Protein AF-Z9JLL0-F1 (afdb_monomer_lite)

Foldseek 3Di:
DQVQVLVVLVVPVVPPPPDQAEEEEAEDADPVVVVVNVVSQVVRPRYHYHYHYDDPLVVCLVVDQDQLAALEAEEADDFDFDDPPPPPPPSCPSQVDPDRTPVVSVVSSVVSNHHVNGYYHYDDDPCCVPDPRNVVD

Radius of gyration: 15.9 Å; chains: 1; bounding box: 39×33×42 Å

Secondary structure (DSSP, 8-state):
-HHHHHHHHHHHHT--S--S-EEEEEEE--HHHHHHHHHHHHT-TTEEEEEEES-HHHHHHHH-S-S--EEEEEE-----BPPSSS-TTTHHHHS----SBHHHHHHHHHHHHEEEEEEEEE---GGGGSSGGGTT-

Structure (mmCIF, N/CA/C/O backbone):
data_AF-Z9JLL0-F1
#
_entry.id   AF-Z9JLL0-F1
#
loop_
_atom_site.group_PDB
_atom_site.id
_atom_site.type_symbol
_atom_site.label_atom_id
_atom_site.label_alt_id
_atom_site.label_comp_id
_atom_site.label_asym_id
_atom_site.label_entity_id
_atom_site.label_seq_id
_atom_site.pdbx_PDB_ins_code
_atom_site.Cartn_x
_atom_site.Cartn_y
_atom_site.Cartn_z
_atom_site.occupancy
_atom_site.B_iso_or_equiv
_atom_site.auth_seq_id
_atom_site.auth_comp_id
_atom_site.auth_asym_id
_atom_site.auth_atom_id
_atom_site.pdbx_PDB_model_num
ATOM 1 N N . MET A 1 1 ? 1.682 9.456 0.880 1.00 55.84 1 MET A N 1
ATOM 2 C CA . MET A 1 1 ? 1.702 8.172 0.148 1.00 55.84 1 MET A CA 1
ATOM 3 C C . MET A 1 1 ? 2.637 8.221 -1.061 1.00 55.84 1 MET A C 1
ATOM 5 O O . MET A 1 1 ? 3.497 7.356 -1.166 1.00 55.84 1 MET A O 1
ATOM 9 N N . SER A 1 2 ? 2.547 9.264 -1.898 1.00 63.06 2 SER A N 1
ATOM 10 C CA . SER A 1 2 ? 3.331 9.425 -3.138 1.00 63.06 2 SER A CA 1
ATOM 11 C C . SER A 1 2 ? 4.837 9.167 -2.996 1.00 63.06 2 SER A C 1
ATOM 13 O O . SER A 1 2 ? 5.382 8.400 -3.774 1.00 63.06 2 SER A O 1
ATOM 15 N N . ALA A 1 3 ? 5.505 9.720 -1.980 1.00 74.25 3 ALA A N 1
ATOM 16 C CA . ALA A 1 3 ? 6.955 9.564 -1.818 1.00 74.25 3 ALA A CA 1
ATOM 17 C C . ALA A 1 3 ? 7.425 8.104 -1.650 1.00 74.25 3 ALA A C 1
ATOM 19 O O . ALA A 1 3 ? 8.500 7.757 -2.127 1.00 74.25 3 ALA A O 1
ATOM 20 N N . LEU A 1 4 ? 6.633 7.246 -0.993 1.00 80.81 4 LEU A N 1
ATOM 21 C CA . LEU A 1 4 ? 7.036 5.862 -0.717 1.00 80.81 4 LEU A CA 1
ATOM 22 C C . LEU A 1 4 ? 6.918 4.999 -1.978 1.00 80.81 4 LEU A C 1
ATOM 24 O O . LEU A 1 4 ? 7.833 4.250 -2.312 1.00 80.81 4 LEU A O 1
ATOM 28 N N . SER A 1 5 ? 5.814 5.169 -2.708 1.00 80.19 5 SER A N 1
ATOM 29 C CA . SER A 1 5 ? 5.602 4.514 -3.997 1.00 80.19 5 SER A CA 1
ATOM 30 C C . SER A 1 5 ? 6.602 5.012 -5.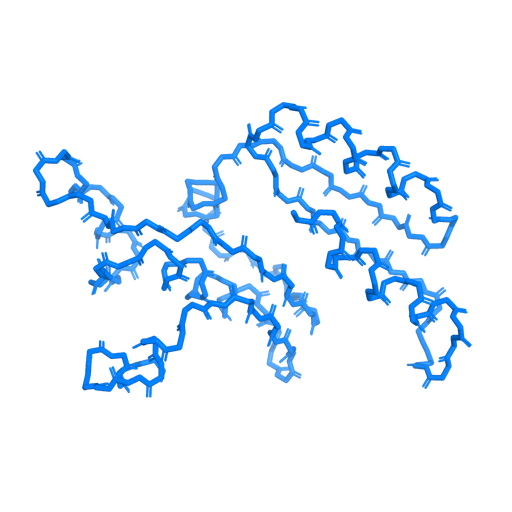045 1.00 80.19 5 SER A C 1
ATOM 32 O O . SER A 1 5 ? 7.186 4.198 -5.751 1.00 80.19 5 SER A O 1
ATOM 34 N N . CYS A 1 6 ? 6.875 6.321 -5.100 1.00 83.50 6 CYS A N 1
ATOM 35 C CA . CYS A 1 6 ? 7.900 6.894 -5.977 1.00 83.50 6 CYS A CA 1
ATOM 36 C C . CYS A 1 6 ? 9.291 6.335 -5.677 1.00 83.50 6 CYS A C 1
ATOM 38 O O . CYS A 1 6 ? 9.953 5.877 -6.595 1.00 83.50 6 CYS A O 1
ATOM 40 N N . ALA A 1 7 ? 9.706 6.270 -4.409 1.00 85.62 7 ALA A N 1
ATOM 41 C CA . ALA A 1 7 ? 11.013 5.720 -4.047 1.00 85.62 7 ALA A CA 1
ATOM 42 C C . ALA A 1 7 ? 11.196 4.263 -4.515 1.00 85.62 7 ALA A C 1
ATOM 44 O O . ALA A 1 7 ? 12.273 3.891 -4.988 1.00 85.62 7 ALA A O 1
ATOM 45 N N . PHE A 1 8 ? 10.143 3.441 -4.426 1.00 87.88 8 PHE A N 1
ATOM 46 C CA . PHE A 1 8 ? 10.165 2.090 -4.987 1.00 87.88 8 PHE A CA 1
ATOM 47 C C . PHE A 1 8 ? 10.291 2.109 -6.516 1.00 87.88 8 PHE A C 1
ATOM 49 O O . PHE A 1 8 ? 11.145 1.413 -7.064 1.00 87.88 8 PHE A O 1
ATOM 56 N N . LEU A 1 9 ? 9.478 2.917 -7.202 1.00 88.31 9 LEU A N 1
ATOM 57 C CA . LEU A 1 9 ? 9.493 3.017 -8.664 1.00 88.31 9 LEU A CA 1
ATOM 58 C C . LEU A 1 9 ? 10.823 3.564 -9.199 1.00 88.31 9 LEU A C 1
ATOM 60 O O . LEU A 1 9 ? 11.342 3.035 -10.178 1.00 88.31 9 LEU A O 1
ATOM 64 N N . ASP A 1 10 ? 11.419 4.549 -8.529 1.00 88.75 10 ASP A N 1
ATOM 65 C CA . ASP A 1 10 ? 12.739 5.094 -8.851 1.00 88.75 10 ASP A CA 1
ATOM 66 C C . ASP A 1 10 ? 13.806 4.005 -8.734 1.00 88.75 10 ASP A C 1
ATOM 68 O O . ASP A 1 10 ? 14.595 3.783 -9.656 1.00 88.75 10 ASP A O 1
ATOM 72 N N . ARG A 1 11 ? 13.802 3.254 -7.623 1.00 88.50 11 ARG A N 1
ATOM 73 C CA . ARG A 1 11 ? 14.744 2.148 -7.429 1.00 88.50 11 ARG A CA 1
ATOM 74 C C . ARG A 1 11 ? 14.527 1.043 -8.459 1.00 88.50 11 ARG A C 1
ATOM 76 O O . ARG A 1 11 ? 15.513 0.471 -8.928 1.00 88.50 11 ARG A O 1
ATOM 83 N N . TRP A 1 12 ? 13.279 0.751 -8.819 1.00 88.12 12 TRP A N 1
ATOM 84 C CA . TRP A 1 12 ? 12.941 -0.215 -9.861 1.00 88.12 12 TRP A CA 1
ATOM 85 C C . TRP A 1 12 ? 13.449 0.221 -11.242 1.00 88.12 12 TRP A C 1
ATOM 87 O O . TRP A 1 12 ? 14.039 -0.599 -11.949 1.00 88.12 12 TRP A O 1
ATOM 97 N N . LEU A 1 13 ? 13.303 1.501 -11.602 1.00 86.00 13 LEU A N 1
ATOM 98 C CA . LEU A 1 13 ? 13.794 2.054 -12.869 1.00 86.00 13 LEU A CA 1
ATOM 99 C C . LEU A 1 13 ? 15.315 1.935 -13.025 1.00 86.00 13 LEU A C 1
ATOM 101 O O . LEU A 1 13 ? 15.785 1.673 -14.130 1.00 86.00 13 LEU A O 1
ATOM 105 N N . VAL A 1 14 ? 16.074 2.061 -11.930 1.00 86.12 14 VAL A N 1
ATOM 106 C CA . VAL A 1 14 ? 17.536 1.835 -11.913 1.00 86.12 14 VAL A CA 1
ATOM 107 C C . VAL A 1 14 ? 17.901 0.378 -12.261 1.00 86.12 14 VAL A C 1
ATOM 109 O O . VAL A 1 14 ? 19.032 0.090 -12.645 1.00 86.12 14 VAL A O 1
ATOM 112 N N . GLY A 1 15 ? 16.941 -0.550 -12.198 1.00 81.38 15 GLY A N 1
ATOM 113 C CA . GLY A 1 15 ? 17.095 -1.930 -12.652 1.00 81.38 15 GLY A CA 1
ATOM 114 C C . GLY A 1 15 ? 17.588 -2.897 -11.572 1.00 81.38 15 GLY A C 1
ATOM 115 O O . GLY A 1 15 ? 17.656 -2.578 -10.385 1.00 81.38 15 GLY A O 1
ATOM 116 N N . GLY A 1 16 ? 17.891 -4.132 -11.981 1.00 79.31 16 GLY A N 1
ATOM 117 C CA . GLY A 1 16 ? 18.334 -5.209 -11.080 1.00 79.31 16 GLY A CA 1
ATOM 118 C C . GLY A 1 16 ? 17.216 -6.064 -10.470 1.00 79.31 16 GLY A C 1
ATOM 119 O O . GLY A 1 16 ? 17.515 -6.980 -9.715 1.00 79.31 16 GLY A O 1
ATOM 120 N N . PHE A 1 17 ? 15.949 -5.806 -10.817 1.00 79.38 17 PHE A N 1
ATOM 121 C CA . PHE A 1 17 ? 14.793 -6.593 -10.349 1.00 79.38 17 PHE A CA 1
ATOM 122 C C . PHE A 1 17 ? 14.213 -7.553 -11.400 1.00 79.38 17 PHE A C 1
ATOM 124 O O . PHE A 1 17 ? 13.320 -8.325 -11.081 1.00 79.38 17 PHE A O 1
ATOM 131 N N . GLY A 1 18 ? 14.664 -7.495 -12.660 1.00 79.06 18 GLY A N 1
ATOM 132 C CA . GLY A 1 18 ? 14.159 -8.367 -13.736 1.00 79.06 18 GLY A CA 1
ATOM 133 C C . GLY A 1 18 ? 12.704 -8.113 -14.167 1.00 79.06 18 GLY A C 1
ATOM 134 O O . GLY A 1 18 ? 12.160 -8.877 -14.955 1.00 79.06 18 GLY A O 1
ATOM 135 N N . VAL A 1 19 ? 12.069 -7.041 -13.682 1.00 82.12 19 VAL A N 1
ATOM 136 C CA . VAL A 1 19 ? 10.665 -6.701 -13.971 1.00 82.12 19 VAL A CA 1
ATOM 137 C C . VAL A 1 19 ? 10.577 -5.698 -15.128 1.00 82.12 19 VAL A C 1
ATOM 139 O O . VAL A 1 19 ? 11.162 -4.614 -15.065 1.00 82.12 19 VAL A O 1
ATOM 142 N N . ALA A 1 20 ? 9.830 -6.046 -16.183 1.00 83.75 20 ALA A N 1
ATOM 143 C CA . ALA A 1 20 ? 9.719 -5.254 -17.413 1.00 83.75 20 ALA A CA 1
ATOM 144 C C . ALA A 1 20 ? 8.741 -4.066 -17.310 1.00 83.75 20 ALA A C 1
ATOM 146 O O . ALA A 1 20 ? 9.001 -3.007 -17.887 1.00 83.75 20 ALA A O 1
ATOM 147 N N . SER A 1 21 ? 7.663 -4.210 -16.542 1.00 88.19 21 SER A N 1
ATOM 148 C CA . SER A 1 21 ? 6.640 -3.183 -16.321 1.00 88.19 21 SER A CA 1
ATOM 149 C C . SER A 1 21 ? 6.037 -3.324 -14.929 1.00 88.19 21 SER A C 1
ATOM 151 O O . SER A 1 21 ? 6.031 -4.420 -14.371 1.00 88.19 21 SER A O 1
ATOM 153 N N . VAL A 1 22 ? 5.492 -2.235 -14.393 1.00 91.19 22 VAL A N 1
ATOM 154 C CA . VAL A 1 22 ? 4.763 -2.240 -13.119 1.00 91.19 22 VAL A CA 1
ATOM 155 C C . VAL A 1 22 ? 3.319 -1.824 -13.366 1.00 91.19 22 VAL A C 1
ATOM 157 O O . VAL A 1 22 ? 3.062 -0.833 -14.045 1.00 91.19 22 VAL A O 1
ATOM 160 N N . GLU A 1 23 ? 2.381 -2.569 -12.795 1.00 93.44 23 GLU A N 1
ATOM 161 C CA . GLU A 1 23 ? 0.991 -2.146 -12.652 1.00 93.44 23 GLU A CA 1
ATOM 162 C C . GLU A 1 23 ? 0.774 -1.735 -11.195 1.00 93.44 23 GLU A C 1
ATOM 164 O O . GLU A 1 23 ? 1.073 -2.500 -10.278 1.00 93.44 23 GLU A O 1
ATOM 169 N N . ALA A 1 24 ? 0.342 -0.495 -10.978 1.00 92.75 24 ALA A N 1
ATOM 170 C CA . ALA A 1 24 ? 0.246 0.113 -9.659 1.00 92.75 24 ALA A CA 1
ATOM 171 C C . ALA A 1 24 ? -1.184 0.577 -9.387 1.0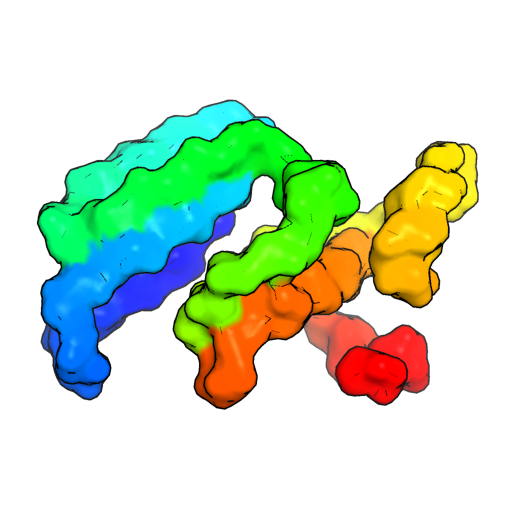0 92.75 24 ALA A C 1
ATOM 173 O O . ALA A 1 24 ? -1.658 1.527 -10.010 1.00 92.75 24 ALA A O 1
ATOM 174 N N . THR A 1 25 ? -1.841 -0.044 -8.411 1.00 93.81 25 THR A N 1
ATOM 175 C CA . THR A 1 25 ? -3.100 0.455 -7.850 1.00 93.81 25 THR A CA 1
ATOM 176 C C . THR A 1 25 ? -2.797 1.342 -6.649 1.00 93.81 25 THR A C 1
ATOM 178 O O . THR A 1 25 ? -2.069 0.938 -5.744 1.00 93.81 25 THR A O 1
ATOM 181 N N . ALA A 1 26 ? -3.342 2.555 -6.627 1.00 93.56 26 ALA A N 1
ATOM 182 C CA . ALA A 1 26 ? -3.131 3.509 -5.549 1.00 93.56 26 ALA A CA 1
ATOM 183 C C . ALA A 1 26 ? -4.465 4.084 -5.061 1.00 93.56 26 ALA A C 1
ATOM 185 O O . ALA A 1 26 ? -5.202 4.706 -5.827 1.00 93.56 26 ALA A O 1
ATOM 186 N N . TYR A 1 27 ? -4.753 3.880 -3.776 1.00 93.50 27 TYR A N 1
ATOM 187 C CA . TYR A 1 27 ? -5.937 4.404 -3.101 1.00 93.50 27 TYR A CA 1
ATOM 188 C C . TYR A 1 27 ? -5.592 5.710 -2.389 1.00 93.50 27 TYR A C 1
ATOM 190 O O . TYR A 1 27 ? -4.658 5.736 -1.590 1.00 93.50 27 TYR A O 1
ATOM 198 N N . GLU A 1 28 ? -6.343 6.778 -2.640 1.00 92.75 28 GLU A N 1
ATOM 199 C CA . GLU A 1 28 ? -6.173 8.048 -1.927 1.00 92.75 28 GLU A CA 1
ATOM 200 C C . GLU A 1 28 ? -7.529 8.735 -1.734 1.00 92.75 28 GLU A C 1
ATOM 202 O O . GLU A 1 28 ? -8.285 8.939 -2.688 1.00 92.75 28 GLU A O 1
ATOM 207 N N . ILE A 1 29 ? -7.837 9.079 -0.483 1.00 93.12 29 ILE A N 1
ATOM 208 C CA . ILE A 1 29 ? -9.090 9.740 -0.100 1.00 93.12 29 ILE A CA 1
ATOM 209 C C . ILE A 1 29 ? -8.946 11.265 -0.129 1.00 93.12 29 ILE A C 1
ATOM 211 O O . ILE A 1 29 ? -9.925 11.971 -0.364 1.00 93.12 29 ILE A O 1
ATOM 215 N N . ASP A 1 30 ? -7.736 11.788 0.093 1.00 92.88 30 ASP A N 1
ATOM 216 C CA . ASP A 1 30 ? -7.485 13.226 0.117 1.00 92.88 30 ASP A CA 1
ATOM 217 C C . ASP A 1 30 ? -7.276 13.785 -1.298 1.00 92.88 30 ASP A C 1
ATOM 219 O O . ASP A 1 30 ? -6.377 13.386 -2.041 1.00 92.88 30 ASP A O 1
ATOM 223 N N . GLU A 1 31 ? -8.098 14.763 -1.672 1.00 92.19 31 GLU A N 1
ATOM 224 C CA . GLU A 1 31 ? -8.075 15.358 -3.006 1.00 92.19 31 GLU A CA 1
ATOM 225 C C . GLU A 1 31 ? -6.740 16.033 -3.353 1.00 92.19 31 GLU A C 1
ATOM 227 O O . GLU A 1 31 ? -6.276 15.923 -4.493 1.00 92.19 31 GLU A O 1
ATOM 232 N N . LYS A 1 32 ? -6.101 16.704 -2.387 1.00 91.06 32 LYS A N 1
ATOM 233 C CA . LYS A 1 32 ? -4.837 17.413 -2.623 1.00 91.06 32 LYS A CA 1
ATOM 234 C C . LYS A 1 32 ? -3.705 16.414 -2.824 1.00 91.06 32 LYS A C 1
ATOM 236 O O . LYS A 1 32 ? -2.941 16.534 -3.782 1.00 91.06 32 LYS A O 1
ATOM 241 N N . LEU A 1 33 ? -3.619 15.398 -1.963 1.00 89.56 33 LEU A N 1
ATOM 242 C CA . LEU A 1 33 ? -2.625 14.328 -2.090 1.00 89.56 33 LEU A CA 1
ATOM 243 C C . LEU A 1 33 ? -2.805 13.537 -3.386 1.00 89.56 33 LEU A C 1
ATOM 245 O O . LEU A 1 33 ? -1.815 13.193 -4.036 1.00 89.56 33 LEU A O 1
ATOM 249 N N . ARG A 1 34 ? -4.053 13.316 -3.806 1.00 91.12 34 ARG A N 1
ATOM 250 C CA . ARG A 1 34 ? -4.375 12.673 -5.080 1.00 91.12 34 ARG A CA 1
ATOM 251 C C . ARG A 1 34 ? -3.824 13.454 -6.271 1.00 91.12 34 ARG A C 1
ATOM 253 O O . ARG A 1 34 ? -3.263 12.837 -7.170 1.00 91.12 34 ARG A O 1
ATOM 260 N N . GLY A 1 35 ? -3.926 14.786 -6.276 1.00 90.69 35 GLY A N 1
ATOM 261 C CA . GLY A 1 35 ? -3.340 15.619 -7.336 1.00 90.69 35 GLY A CA 1
ATOM 262 C C . GLY A 1 35 ? -1.836 15.370 -7.506 1.00 90.69 35 GLY A C 1
ATOM 263 O O . GLY A 1 35 ? -1.364 15.111 -8.614 1.00 90.69 35 GLY A O 1
ATOM 264 N N . HIS A 1 36 ? -1.099 15.337 -6.393 1.00 89.94 36 HIS A N 1
ATOM 265 C CA . HIS A 1 36 ? 0.330 15.010 -6.401 1.00 89.94 36 HIS A CA 1
ATOM 266 C C . HIS A 1 36 ? 0.608 13.573 -6.862 1.00 89.94 36 HIS A C 1
ATOM 268 O O . HIS A 1 36 ? 1.543 13.337 -7.622 1.00 89.94 36 HIS A O 1
ATOM 274 N N . LEU A 1 37 ? -0.204 12.608 -6.421 1.00 89.62 37 LEU A N 1
ATOM 275 C CA . LEU A 1 37 ? -0.073 11.202 -6.802 1.00 89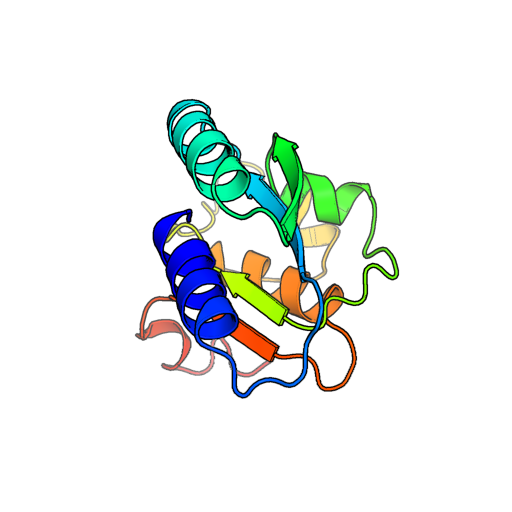.62 37 LEU A CA 1
ATOM 276 C C . LEU A 1 37 ? -0.244 10.999 -8.314 1.00 89.62 37 LEU A C 1
ATOM 278 O O . LEU A 1 37 ? 0.586 10.332 -8.927 1.00 89.62 37 LEU A O 1
ATOM 282 N N . VAL A 1 38 ? -1.279 11.602 -8.911 1.00 90.81 38 VAL A N 1
ATOM 283 C CA . VAL A 1 38 ? -1.532 11.565 -10.362 1.00 90.81 38 VAL A CA 1
ATOM 284 C C . VAL A 1 38 ? -0.331 12.120 -11.117 1.00 90.81 38 VAL A C 1
ATOM 286 O O . VAL A 1 38 ? 0.195 11.461 -12.013 1.00 90.81 38 VAL A O 1
ATOM 289 N N . GLN A 1 39 ? 0.126 13.314 -10.731 1.00 90.38 39 GLN A N 1
ATOM 290 C CA . GLN A 1 39 ? 1.241 13.980 -11.396 1.00 90.38 39 GLN A CA 1
ATOM 291 C C . GLN A 1 39 ? 2.525 13.146 -11.327 1.00 90.38 39 GLN A C 1
ATOM 293 O O . GLN A 1 39 ? 3.236 13.031 -12.322 1.00 90.38 39 GLN A O 1
ATOM 298 N N . HIS A 1 40 ? 2.818 12.550 -10.170 1.00 89.44 40 HIS A N 1
ATOM 299 C CA . HIS A 1 40 ? 4.017 11.740 -9.996 1.00 89.44 40 HIS A CA 1
ATOM 300 C C . HIS A 1 40 ? 3.945 10.437 -10.794 1.00 89.44 40 HIS A C 1
ATOM 302 O O . HIS A 1 40 ? 4.888 10.121 -11.513 1.00 89.44 40 HIS A O 1
ATOM 308 N N . LEU A 1 41 ? 2.835 9.692 -10.713 1.00 90.06 41 LEU A N 1
ATOM 309 C CA . LEU A 1 41 ? 2.691 8.415 -11.421 1.00 90.06 41 LEU A CA 1
ATOM 310 C C . LEU A 1 41 ? 2.705 8.590 -12.946 1.00 90.06 41 LEU A C 1
ATOM 312 O O . LEU A 1 41 ? 3.268 7.747 -13.641 1.00 90.06 41 LEU A O 1
ATOM 316 N N . ALA A 1 42 ? 2.176 9.704 -13.460 1.00 89.94 42 ALA A N 1
ATOM 317 C CA . ALA A 1 42 ? 2.250 10.045 -14.882 1.00 89.94 42 ALA A CA 1
ATOM 318 C C . ALA A 1 42 ? 3.694 10.239 -15.392 1.00 89.94 42 ALA A C 1
ATOM 320 O O . ALA A 1 42 ? 3.943 10.100 -16.588 1.00 89.94 42 ALA A O 1
ATOM 321 N N . GLY A 1 43 ? 4.653 10.525 -14.503 1.00 89.31 43 GLY A N 1
ATOM 322 C CA . GLY A 1 43 ? 6.071 10.655 -14.846 1.00 89.31 43 GLY A CA 1
ATOM 323 C C . GLY A 1 43 ? 6.773 9.330 -15.170 1.00 89.31 43 GLY A C 1
ATOM 324 O O . GLY A 1 43 ? 7.873 9.342 -15.721 1.00 89.31 43 GLY A O 1
ATOM 325 N N . TYR A 1 44 ? 6.156 8.183 -14.868 1.00 89.69 44 TYR A N 1
ATOM 326 C CA . TYR A 1 44 ? 6.761 6.866 -15.057 1.00 89.69 44 TYR A CA 1
ATOM 327 C C . TYR A 1 44 ? 6.197 6.163 -16.300 1.00 89.69 44 TYR A C 1
ATOM 329 O O . TYR A 1 44 ? 5.186 5.470 -16.240 1.00 89.69 44 TYR A O 1
ATOM 337 N N . SER A 1 45 ? 6.899 6.263 -17.432 1.00 86.62 45 SER A N 1
ATOM 338 C CA . SER A 1 45 ? 6.442 5.719 -18.728 1.00 86.62 45 SER A CA 1
ATOM 339 C C . SER A 1 45 ? 6.228 4.199 -18.765 1.00 86.62 45 SER A C 1
ATOM 341 O O . SER A 1 45 ? 5.491 3.699 -19.610 1.00 86.62 45 SER A O 1
ATOM 343 N N . ARG A 1 46 ? 6.868 3.452 -17.857 1.00 89.00 46 ARG A N 1
ATOM 344 C CA . ARG A 1 46 ? 6.770 1.984 -17.755 1.00 89.00 46 ARG A CA 1
ATOM 345 C C . ARG A 1 46 ? 5.837 1.517 -16.627 1.00 89.00 46 ARG A C 1
ATOM 347 O O . ARG A 1 46 ? 5.857 0.337 -16.268 1.00 89.00 46 ARG A O 1
ATOM 354 N N . VAL A 1 47 ? 5.052 2.433 -16.058 1.00 90.94 47 VAL A N 1
ATOM 355 C CA . VAL A 1 47 ? 4.096 2.155 -14.983 1.00 90.94 47 VAL A CA 1
ATOM 356 C C . VAL A 1 47 ? 2.682 2.384 -15.495 1.00 90.94 47 VAL A C 1
ATOM 358 O O . VAL A 1 47 ? 2.319 3.489 -15.891 1.00 90.94 47 VAL A O 1
ATOM 361 N N . LYS A 1 48 ? 1.852 1.344 -15.443 1.00 93.31 48 LYS A N 1
ATOM 362 C CA . LYS A 1 48 ? 0.408 1.470 -15.631 1.00 93.31 48 LYS A CA 1
ATOM 363 C C . LYS A 1 48 ? -0.217 1.763 -14.271 1.00 93.31 48 LYS A C 1
ATOM 365 O O . LYS A 1 48 ? -0.155 0.920 -13.380 1.00 93.31 48 LYS A O 1
ATOM 370 N N . SER A 1 49 ? -0.773 2.958 -14.089 1.00 92.75 49 SER A N 1
ATOM 371 C CA . SER A 1 49 ? -1.351 3.371 -12.806 1.00 92.75 49 SER A CA 1
ATOM 372 C C . SER A 1 49 ? -2.879 3.341 -12.812 1.00 92.75 49 SER A C 1
ATOM 374 O O . SER A 1 49 ? -3.528 3.782 -13.758 1.00 92.75 49 SER A O 1
ATOM 376 N N . HIS A 1 50 ? -3.445 2.840 -11.717 1.00 93.00 50 HIS A N 1
ATOM 377 C CA . HIS A 1 50 ? -4.870 2.825 -11.417 1.00 93.00 50 HIS A CA 1
ATOM 378 C C . HIS A 1 50 ? -5.095 3.581 -10.110 1.00 93.00 50 HIS A C 1
ATOM 380 O O . HIS A 1 50 ? -4.728 3.107 -9.038 1.00 93.00 50 HIS A O 1
ATOM 386 N N . ILE A 1 51 ? -5.671 4.779 -10.196 1.00 92.56 51 ILE A N 1
ATOM 387 C CA . ILE A 1 51 ? -5.913 5.623 -9.023 1.00 92.56 51 ILE A CA 1
ATOM 388 C C . ILE A 1 51 ? -7.374 5.479 -8.625 1.00 92.56 51 ILE A C 1
ATOM 390 O O . ILE A 1 51 ? -8.268 5.815 -9.401 1.00 92.56 51 ILE A O 1
ATOM 394 N N . ILE A 1 52 ? -7.603 4.983 -7.413 1.00 93.06 52 ILE A N 1
ATOM 395 C CA . ILE A 1 52 ? -8.933 4.761 -6.856 1.00 93.06 52 ILE A CA 1
ATOM 396 C C . ILE A 1 52 ? -9.173 5.805 -5.771 1.00 93.06 52 ILE A C 1
ATOM 398 O O . ILE A 1 52 ? -8.379 5.967 -4.844 1.00 93.06 52 ILE A O 1
ATOM 402 N N . VAL A 1 53 ? -10.272 6.541 -5.913 1.00 94.00 53 VAL A N 1
ATOM 403 C CA . VAL A 1 53 ? -10.646 7.614 -4.991 1.00 94.00 53 VAL A CA 1
ATOM 404 C C . VAL A 1 53 ? -11.600 7.060 -3.945 1.00 94.00 53 VAL A C 1
ATOM 406 O O . VAL A 1 53 ? -12.654 6.538 -4.301 1.00 94.00 53 VAL A O 1
ATOM 409 N N . GLY A 1 54 ? -11.250 7.207 -2.670 1.00 90.50 54 GLY A N 1
ATOM 410 C CA . GLY A 1 54 ? -12.130 6.852 -1.557 1.00 90.50 54 GLY A CA 1
ATOM 411 C C . GLY A 1 54 ? -11.407 6.213 -0.378 1.00 90.50 54 GLY A C 1
ATOM 412 O O . GLY A 1 54 ? -10.181 6.083 -0.364 1.00 90.50 54 GLY A O 1
ATOM 413 N N . ASP A 1 55 ? -12.186 5.834 0.634 1.00 90.69 55 ASP A N 1
ATOM 414 C CA . ASP A 1 55 ? -11.672 5.154 1.819 1.00 90.69 55 ASP A CA 1
ATOM 415 C C . ASP A 1 55 ? -11.286 3.710 1.467 1.00 90.69 55 ASP A C 1
ATOM 417 O O . ASP A 1 55 ? -12.135 2.887 1.133 1.00 90.69 55 ASP A O 1
ATOM 421 N N . TYR A 1 56 ? -9.991 3.402 1.547 1.00 91.19 56 TYR A N 1
ATOM 422 C CA . TYR A 1 56 ? -9.453 2.071 1.256 1.00 91.19 56 TYR A CA 1
ATOM 423 C C . TYR A 1 56 ? -10.148 0.956 2.054 1.00 91.19 56 TYR A C 1
ATOM 425 O O . TYR A 1 56 ? -10.461 -0.093 1.495 1.00 91.19 56 TYR A O 1
ATOM 433 N N . ILE A 1 57 ? -10.426 1.177 3.345 1.00 88.62 57 ILE A N 1
ATOM 434 C CA . ILE A 1 57 ? -11.074 0.168 4.188 1.00 88.62 57 ILE A CA 1
ATOM 435 C C . ILE A 1 57 ? -12.499 -0.056 3.698 1.00 88.62 57 ILE A C 1
ATOM 437 O O . ILE A 1 57 ? -12.919 -1.200 3.544 1.00 88.62 57 ILE A O 1
ATOM 441 N N . GLU A 1 58 ? -13.253 1.011 3.444 1.00 88.00 58 GLU A N 1
ATOM 442 C CA . GLU A 1 58 ? -14.631 0.894 2.961 1.00 88.00 58 GLU A CA 1
ATOM 443 C C . GLU A 1 58 ? -14.701 0.193 1.600 1.00 88.00 58 GLU A C 1
ATOM 445 O O . GLU A 1 58 ? -15.491 -0.738 1.427 1.00 88.00 58 GLU A O 1
ATOM 450 N N . LEU A 1 59 ? -13.841 0.595 0.663 1.00 89.00 59 LEU A N 1
ATOM 451 C CA . LEU A 1 59 ? -13.804 0.066 -0.697 1.00 89.00 59 LEU A CA 1
ATOM 452 C C . LEU A 1 59 ? -13.453 -1.423 -0.712 1.00 89.00 59 LEU A C 1
ATOM 454 O O . LEU A 1 59 ? -14.224 -2.227 -1.233 1.00 89.00 59 LEU A O 1
ATOM 458 N N . VAL A 1 60 ? -12.347 -1.819 -0.073 1.00 87.12 60 VAL A N 1
ATOM 459 C CA . VAL A 1 60 ? -11.907 -3.225 -0.063 1.00 87.12 60 VAL A CA 1
ATOM 460 C C . VAL A 1 60 ? -12.881 -4.114 0.708 1.00 87.12 60 VAL A C 1
ATOM 462 O O . VAL A 1 60 ? -13.160 -5.240 0.303 1.00 87.12 60 VAL A O 1
ATOM 465 N N . THR A 1 61 ? -13.466 -3.621 1.803 1.00 83.69 61 THR A N 1
ATOM 466 C CA . THR A 1 61 ? -14.444 -4.419 2.562 1.00 83.69 61 THR A CA 1
ATOM 467 C C . THR A 1 61 ? -15.800 -4.544 1.870 1.00 83.69 61 THR A C 1
ATOM 469 O O . THR A 1 61 ? -16.527 -5.497 2.153 1.00 83.69 61 THR A O 1
ATOM 472 N N . THR A 1 62 ? -16.156 -3.612 0.982 1.00 83.19 62 THR A N 1
ATOM 473 C CA . THR A 1 62 ? -17.413 -3.649 0.219 1.00 83.19 62 THR A CA 1
ATOM 474 C C . THR A 1 62 ? -17.283 -4.475 -1.055 1.00 83.19 62 THR A C 1
ATOM 476 O O . THR A 1 62 ? -18.183 -5.252 -1.361 1.00 83.19 62 THR A O 1
ATOM 479 N N . GLU A 1 63 ? -16.163 -4.352 -1.769 1.00 76.44 63 GLU A N 1
ATOM 480 C CA . GLU A 1 63 ? -15.863 -5.176 -2.947 1.00 76.44 63 GLU A CA 1
ATOM 481 C C . GLU A 1 63 ? -15.572 -6.640 -2.573 1.00 76.44 63 GLU A C 1
ATOM 483 O O . GLU A 1 63 ? -15.649 -7.524 -3.428 1.00 76.44 63 GLU A O 1
ATOM 488 N N . GLY A 1 64 ? -15.264 -6.904 -1.298 1.00 67.44 64 GLY A N 1
ATOM 489 C CA . GLY A 1 64 ? -14.681 -8.163 -0.850 1.00 67.44 64 GLY A CA 1
ATOM 490 C C . GLY A 1 64 ? -13.206 -8.239 -1.248 1.00 67.44 64 GLY A C 1
ATOM 491 O O . GLY A 1 64 ? -12.766 -7.548 -2.166 1.00 67.44 64 GLY A O 1
ATOM 492 N N . LEU A 1 65 ? -12.428 -9.079 -0.559 1.00 64.44 65 LEU A N 1
ATOM 493 C CA . LEU A 1 65 ? -11.069 -9.397 -1.001 1.00 64.44 65 LEU A CA 1
ATOM 494 C C . LEU A 1 65 ? -11.178 -10.084 -2.367 1.0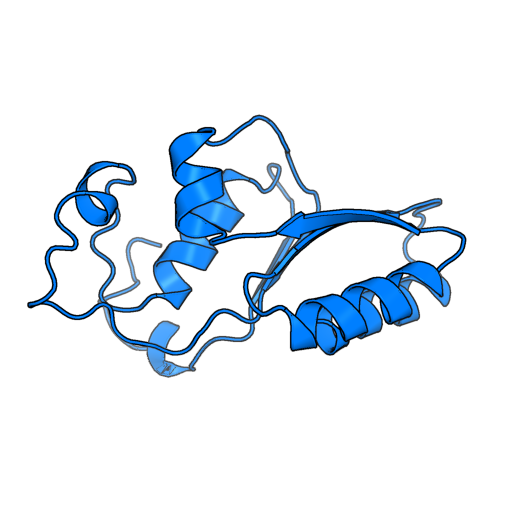0 64.44 65 LEU A C 1
ATOM 496 O O . LEU A 1 65 ? -11.510 -11.263 -2.460 1.00 64.44 65 LEU A O 1
ATOM 500 N N . GLN A 1 66 ? -11.001 -9.306 -3.427 1.00 65.50 66 GLN A N 1
ATOM 501 C CA . GLN A 1 66 ? -10.910 -9.809 -4.789 1.00 65.50 66 GLN A CA 1
ATOM 502 C C . GLN A 1 66 ? -9.584 -10.569 -4.930 1.00 65.50 66 GLN A C 1
ATOM 504 O O . GLN A 1 66 ? -8.624 -10.252 -4.226 1.00 65.50 66 GLN A O 1
ATOM 509 N N . ASP A 1 67 ? -9.477 -11.492 -5.892 1.00 63.22 67 ASP A N 1
ATOM 510 C CA . ASP A 1 67 ? -8.207 -12.138 -6.281 1.00 63.22 67 ASP A CA 1
ATOM 511 C C . ASP A 1 67 ? -7.259 -11.154 -7.004 1.00 63.22 67 ASP A C 1
ATOM 513 O O . ASP A 1 67 ? -6.638 -11.445 -8.026 1.00 63.22 67 ASP A O 1
ATOM 517 N N . ARG A 1 68 ? -7.146 -9.932 -6.481 1.00 68.19 68 ARG A N 1
ATOM 518 C CA . ARG A 1 68 ? -6.155 -8.933 -6.858 1.00 68.19 68 ARG A CA 1
ATOM 519 C C . ARG A 1 68 ? -4.865 -9.273 -6.130 1.00 68.19 68 ARG A C 1
ATOM 521 O O . ARG A 1 68 ? -4.441 -8.512 -5.281 1.00 68.19 68 ARG A O 1
ATOM 528 N N . TRP A 1 69 ? -4.284 -10.438 -6.409 1.00 84.75 69 TRP A N 1
ATOM 529 C CA . TRP A 1 69 ? -3.078 -10.916 -5.733 1.00 84.75 69 TRP A CA 1
ATOM 530 C C . TRP A 1 69 ? -1.876 -10.028 -6.075 1.00 84.75 69 TRP A C 1
ATOM 532 O O . TRP A 1 69 ? -1.127 -10.281 -7.022 1.00 84.75 69 TRP A O 1
ATOM 542 N N . TYR A 1 70 ? -1.698 -8.955 -5.307 1.00 92.50 70 TYR A N 1
ATOM 543 C CA . TYR A 1 70 ? -0.592 -8.030 -5.483 1.00 92.50 70 TYR A CA 1
ATOM 544 C C . TYR A 1 70 ? 0.716 -8.710 -5.094 1.00 92.50 70 TYR A C 1
ATOM 546 O O . TYR A 1 70 ? 0.808 -9.408 -4.085 1.00 92.50 70 TYR A O 1
ATOM 554 N N . THR A 1 71 ? 1.767 -8.468 -5.873 1.00 93.06 71 THR A N 1
ATOM 555 C CA . THR A 1 71 ? 3.111 -8.944 -5.514 1.00 93.06 71 THR A CA 1
ATOM 556 C C . THR A 1 71 ? 3.718 -8.112 -4.387 1.00 93.06 71 THR A C 1
ATOM 558 O O . THR A 1 71 ? 4.514 -8.627 -3.605 1.00 93.06 71 THR A O 1
ATOM 561 N N . HIS A 1 72 ? 3.346 -6.831 -4.304 1.00 92.81 72 HIS A N 1
ATOM 562 C CA . HIS A 1 72 ? 3.836 -5.887 -3.310 1.00 92.81 72 HIS A CA 1
ATOM 563 C C . HIS A 1 72 ? 2.702 -4.974 -2.837 1.00 92.81 72 HIS A C 1
ATOM 565 O O . HIS A 1 72 ? 1.963 -4.437 -3.662 1.00 92.81 72 HIS A O 1
ATOM 571 N N . ALA A 1 73 ? 2.621 -4.726 -1.530 1.00 93.88 73 ALA A N 1
ATOM 572 C CA . ALA A 1 73 ? 1.803 -3.663 -0.952 1.00 93.88 73 ALA A CA 1
ATOM 573 C C . ALA A 1 73 ? 2.689 -2.674 -0.186 1.00 93.88 73 ALA A C 1
ATOM 575 O O . ALA A 1 73 ? 3.478 -3.058 0.680 1.00 93.88 73 ALA A O 1
ATOM 576 N N . ILE A 1 74 ? 2.558 -1.385 -0.504 1.00 94.19 74 ILE A N 1
ATOM 577 C CA . ILE A 1 74 ? 3.346 -0.302 0.093 1.00 94.19 74 ILE A CA 1
ATOM 578 C C . ILE A 1 74 ? 2.393 0.641 0.825 1.00 94.19 74 ILE A C 1
ATOM 580 O O . ILE A 1 74 ? 1.519 1.256 0.215 1.00 94.19 74 ILE A O 1
ATOM 584 N N . LEU A 1 75 ? 2.555 0.758 2.142 1.00 93.00 75 LEU A N 1
ATOM 585 C CA . LEU A 1 75 ? 1.580 1.397 3.019 1.00 93.00 75 LEU A CA 1
ATOM 586 C C . LEU A 1 75 ? 2.241 2.481 3.877 1.00 93.00 75 LEU A C 1
ATOM 588 O O . LEU A 1 75 ? 3.286 2.285 4.497 1.00 93.00 75 LEU A O 1
ATOM 592 N N . ASN A 1 76 ? 1.573 3.625 3.974 1.00 92.06 76 ASN A N 1
ATOM 593 C CA . ASN A 1 76 ? 1.825 4.632 5.00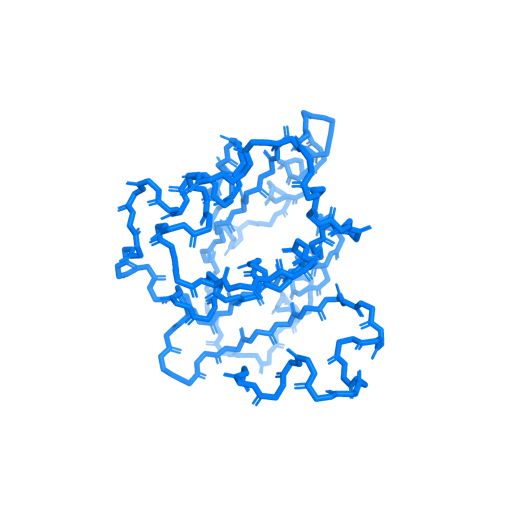4 1.00 92.06 76 ASN A CA 1
ATOM 594 C C . ASN A 1 76 ? 0.469 5.029 5.607 1.00 92.06 76 ASN A C 1
ATOM 596 O O . ASN A 1 76 ? -0.072 6.082 5.257 1.00 92.06 76 ASN A O 1
ATOM 600 N N . PRO A 1 77 ? -0.148 4.123 6.388 1.00 90.06 77 PRO A N 1
ATOM 601 C CA . PRO A 1 77 ? -1.513 4.286 6.854 1.00 90.06 77 PRO A CA 1
ATOM 602 C C . PRO A 1 77 ? -1.624 5.414 7.891 1.00 90.06 77 PRO A C 1
ATOM 604 O O . PRO A 1 77 ? -0.658 5.736 8.585 1.00 90.06 77 PRO A O 1
ATOM 607 N N . PRO A 1 78 ? -2.821 5.993 8.068 1.00 87.94 78 PRO A N 1
ATOM 608 C CA . PRO A 1 78 ? -3.057 7.023 9.074 1.00 87.94 78 PRO A CA 1
ATOM 609 C C . PRO A 1 78 ? -2.807 6.519 10.506 1.00 87.94 78 PRO A C 1
ATOM 611 O O . PRO A 1 78 ? -3.342 5.497 10.947 1.00 87.94 78 PRO A O 1
ATOM 614 N N . TYR A 1 79 ? -2.060 7.299 11.289 1.00 84.94 79 TYR A N 1
ATOM 615 C CA . TYR A 1 79 ? -1.768 7.008 12.697 1.00 84.94 79 TYR A CA 1
ATOM 616 C C . TYR A 1 79 ? -2.883 7.510 13.619 1.00 84.94 79 TYR A C 1
ATOM 618 O O . TYR A 1 79 ? -2.743 8.523 14.303 1.00 84.94 79 TYR A O 1
ATOM 626 N N . LYS A 1 80 ? -4.024 6.813 13.621 1.00 80.94 80 LYS A N 1
ATOM 627 C CA . LYS A 1 80 ? -5.184 7.148 14.462 1.00 80.94 80 LYS A CA 1
ATOM 628 C C . LYS A 1 80 ? -5.718 5.919 15.198 1.00 80.94 80 LYS A C 1
ATOM 630 O O . LYS A 1 80 ? -5.747 4.815 14.649 1.00 80.94 80 LYS A O 1
ATOM 635 N N . LYS A 1 81 ? -6.170 6.124 16.440 1.00 74.50 81 LYS A N 1
ATOM 636 C CA . LYS A 1 81 ? -6.971 5.131 17.169 1.00 74.50 81 LYS A CA 1
ATOM 637 C C . LYS A 1 81 ? -8.380 5.091 16.586 1.00 74.50 81 LYS A C 1
ATOM 639 O O . LYS A 1 81 ? -8.924 6.130 16.214 1.00 74.50 81 LYS A O 1
ATOM 644 N N . ILE A 1 82 ? -8.973 3.906 16.551 1.00 71.12 82 ILE A N 1
ATOM 645 C CA . ILE A 1 82 ? -10.382 3.741 16.198 1.00 71.12 82 ILE A CA 1
ATOM 646 C C . ILE A 1 82 ? -11.191 4.216 17.407 1.00 71.12 82 ILE A C 1
ATOM 648 O O . ILE A 1 82 ? -11.051 3.677 18.506 1.00 71.12 82 ILE A O 1
ATOM 652 N N . ASN A 1 83 ? -11.977 5.280 17.234 1.00 60.53 83 ASN A N 1
ATOM 653 C CA . ASN A 1 83 ? -12.715 5.882 18.337 1.00 60.53 83 ASN A CA 1
ATOM 654 C C . ASN A 1 83 ? -13.803 4.907 18.824 1.00 60.53 83 ASN A C 1
ATOM 656 O O . ASN A 1 83 ? -14.609 4.414 18.033 1.00 60.53 83 ASN A O 1
ATOM 660 N N . SER A 1 84 ? -13.816 4.598 20.123 1.00 52.41 84 SER A N 1
ATOM 661 C CA . SER A 1 84 ? -14.721 3.596 20.698 1.00 52.41 84 SER A CA 1
ATOM 662 C C . SER A 1 84 ? -16.184 4.051 20.731 1.00 52.41 84 SER A C 1
ATOM 664 O O . SER A 1 84 ? -17.060 3.191 20.801 1.00 52.41 84 SER A O 1
ATOM 666 N N . GLN A 1 85 ? -16.437 5.366 20.650 1.00 48.91 85 GLN A N 1
ATOM 667 C CA . GLN A 1 85 ? -17.758 5.979 20.852 1.00 48.91 85 GLN A CA 1
ATOM 668 C C . GLN A 1 85 ? -18.510 6.371 19.570 1.00 48.91 85 GLN A C 1
ATOM 670 O O . GLN A 1 85 ? -19.718 6.570 19.620 1.00 48.91 85 GLN A O 1
ATOM 675 N N . SER A 1 86 ? -17.850 6.460 18.414 1.00 47.31 86 SER A N 1
ATOM 676 C CA . SER A 1 86 ? -18.510 6.808 17.148 1.00 47.31 86 SER A CA 1
ATOM 677 C C . SER A 1 86 ? -18.816 5.546 16.342 1.00 47.31 86 SER A C 1
ATOM 679 O O . SER A 1 86 ? -18.054 5.186 15.449 1.00 47.31 86 SER A O 1
ATOM 681 N N . ASP A 1 87 ? -19.863 4.818 16.730 1.00 46.38 87 ASP A N 1
ATOM 682 C CA . ASP A 1 87 ? -20.634 3.854 15.921 1.00 46.38 87 ASP A CA 1
ATOM 683 C C . ASP A 1 87 ? -19.900 3.017 14.835 1.00 46.38 87 ASP A C 1
ATOM 685 O O . ASP A 1 87 ? -20.454 2.662 13.798 1.00 46.38 87 ASP A O 1
ATOM 689 N N . HIS A 1 88 ? -18.668 2.564 15.090 1.00 46.16 88 HIS A N 1
ATOM 690 C CA . HIS A 1 88 ? -17.959 1.586 14.248 1.00 46.16 88 HIS A CA 1
ATOM 691 C C . HIS A 1 88 ? -18.399 0.154 14.589 1.00 46.16 88 HIS A C 1
ATOM 693 O O . HIS A 1 88 ? -17.586 -0.719 14.913 1.00 46.16 88 HIS A O 1
ATOM 699 N N . ARG A 1 89 ? -19.715 -0.080 14.572 1.00 43.72 89 ARG A N 1
ATOM 700 C CA . ARG A 1 89 ? -20.330 -1.408 14.734 1.00 43.72 89 ARG A CA 1
ATOM 701 C C . ARG A 1 89 ? -20.346 -2.185 13.409 1.00 43.72 89 ARG A C 1
ATOM 703 O O . ARG A 1 89 ? -20.379 -3.412 13.431 1.00 43.72 89 ARG A O 1
ATOM 710 N N . LEU A 1 90 ? -20.250 -1.486 12.272 1.00 45.94 90 LEU A N 1
ATOM 711 C CA . LEU A 1 90 ? -20.271 -2.079 10.929 1.00 45.94 90 LEU A CA 1
ATOM 712 C C . LEU A 1 90 ? -18.881 -2.524 10.445 1.00 45.94 90 LEU A C 1
ATOM 714 O O . LEU A 1 90 ? -18.740 -3.656 9.988 1.00 45.94 90 LEU A O 1
ATOM 718 N N . THR A 1 91 ? -17.833 -1.721 10.650 1.00 45.62 91 THR A N 1
ATOM 719 C CA . THR A 1 91 ? -16.460 -2.086 10.243 1.00 45.62 91 THR A CA 1
ATOM 720 C C . THR A 1 91 ? -15.894 -3.242 11.076 1.00 45.62 91 THR A C 1
ATOM 722 O O . THR A 1 91 ? -15.229 -4.126 10.544 1.00 45.62 91 THR A O 1
ATOM 725 N N . ARG A 1 92 ? -16.229 -3.309 12.377 1.00 48.28 92 ARG A N 1
ATOM 726 C CA . ARG A 1 92 ? -15.770 -4.381 13.285 1.00 48.28 92 ARG A CA 1
ATOM 727 C C . ARG A 1 92 ? -16.357 -5.764 12.978 1.00 48.28 92 ARG A C 1
ATOM 729 O O . ARG A 1 92 ? -15.727 -6.761 13.310 1.00 48.28 92 ARG A O 1
ATOM 736 N N . ARG A 1 93 ? -17.540 -5.851 12.354 1.00 46.66 93 ARG A N 1
ATOM 737 C CA . ARG A 1 93 ? -18.184 -7.142 12.038 1.00 46.66 93 ARG A CA 1
ATOM 738 C C . ARG A 1 93 ? -17.836 -7.695 10.659 1.00 46.66 93 ARG A C 1
ATOM 740 O O . ARG A 1 93 ? -17.921 -8.902 10.487 1.00 46.66 93 ARG A O 1
ATOM 747 N N . ARG A 1 94 ? -17.452 -6.853 9.694 1.00 47.59 94 ARG A N 1
ATOM 748 C CA . ARG A 1 94 ? -17.222 -7.306 8.311 1.00 47.59 94 ARG A CA 1
ATOM 749 C C . ARG A 1 94 ? -15.863 -7.960 8.077 1.00 47.59 94 ARG A C 1
ATOM 751 O O . ARG A 1 94 ? -15.757 -8.768 7.170 1.00 47.59 94 ARG A O 1
ATOM 758 N N . VAL A 1 95 ? -14.861 -7.663 8.909 1.00 50.97 95 VAL A N 1
ATOM 759 C CA . VAL A 1 95 ? -13.499 -8.211 8.735 1.00 50.97 95 VAL A CA 1
ATOM 760 C C . VAL A 1 95 ? -13.054 -9.094 9.910 1.00 50.97 95 VAL A C 1
ATOM 762 O O . VAL A 1 95 ? -11.981 -9.674 9.878 1.00 50.97 95 VAL A O 1
ATOM 765 N N . GLY A 1 96 ? -13.848 -9.203 10.983 1.00 54.06 96 GLY A N 1
ATOM 766 C CA . GLY A 1 96 ? -13.466 -9.958 12.190 1.00 54.06 96 GLY A CA 1
ATOM 767 C C . GLY A 1 96 ? -12.291 -9.356 12.983 1.00 54.06 96 GLY A C 1
ATOM 768 O O . GLY A 1 96 ? -11.872 -9.919 13.993 1.00 54.06 96 GLY A O 1
ATOM 769 N N . ILE A 1 97 ? -11.769 -8.197 12.568 1.00 58.53 97 ILE A N 1
ATOM 770 C CA . ILE A 1 97 ? -10.598 -7.564 13.178 1.00 58.53 97 ILE A CA 1
ATOM 771 C C . ILE A 1 97 ? -11.037 -6.705 14.365 1.00 58.53 97 ILE A C 1
ATOM 773 O O . ILE A 1 97 ? -11.625 -5.630 14.211 1.00 58.53 97 ILE A O 1
ATOM 777 N N . THR A 1 98 ? -10.679 -7.133 15.574 1.00 58.75 98 THR A N 1
ATOM 778 C CA . THR A 1 98 ? -10.766 -6.284 16.770 1.00 58.75 98 THR A CA 1
ATOM 779 C C . THR A 1 98 ? -9.508 -5.415 16.854 1.00 58.75 98 THR A C 1
ATOM 781 O O . THR A 1 98 ? -8.611 -5.670 17.651 1.00 58.75 98 THR A O 1
ATOM 784 N N . ALA A 1 99 ? -9.402 -4.402 15.989 1.00 66.06 99 ALA A N 1
ATOM 785 C CA . ALA A 1 99 ? -8.279 -3.465 16.001 1.00 66.06 99 ALA A CA 1
ATOM 786 C C . ALA A 1 99 ? -8.583 -2.236 16.867 1.00 66.06 99 ALA A C 1
ATOM 788 O O . ALA A 1 99 ? -9.675 -1.671 16.825 1.00 66.06 99 ALA A O 1
ATOM 789 N N . VAL A 1 100 ? -7.579 -1.787 17.622 1.00 70.06 100 VAL A N 1
ATOM 790 C CA . VAL A 1 100 ? -7.614 -0.510 18.362 1.00 70.06 100 VAL A CA 1
ATOM 791 C C . VAL A 1 100 ? -7.055 0.634 17.512 1.00 70.06 100 VAL A C 1
ATOM 793 O O . VAL A 1 100 ? -7.375 1.801 17.740 1.00 70.06 100 VAL A O 1
ATOM 796 N N . ASN A 1 101 ? -6.232 0.313 16.511 1.00 78.69 101 ASN A N 1
ATOM 797 C CA . ASN A 1 101 ? -5.565 1.283 15.654 1.00 78.69 101 ASN A CA 1
ATOM 798 C C . ASN A 1 101 ? -5.888 1.048 14.181 1.00 78.69 101 ASN A C 1
ATOM 800 O O . ASN A 1 101 ? -5.965 -0.089 13.718 1.00 78.69 101 ASN A O 1
ATOM 804 N N . LEU A 1 102 ? -6.037 2.148 13.446 1.00 83.50 102 LEU A N 1
ATOM 805 C CA . LEU A 1 102 ? -6.455 2.137 12.050 1.00 83.50 102 LEU A CA 1
ATOM 806 C C . LEU A 1 102 ? -5.416 1.464 11.142 1.00 83.50 102 LEU A C 1
ATOM 808 O O . LEU A 1 102 ? -5.778 0.680 10.271 1.00 83.50 102 LEU A O 1
ATOM 812 N N . TYR A 1 103 ? -4.123 1.677 11.406 1.00 87.44 103 TYR A N 1
ATOM 813 C CA . TYR A 1 103 ? -3.045 1.045 10.640 1.00 87.44 103 TYR A CA 1
ATOM 814 C C . TYR A 1 103 ? -3.089 -0.490 10.678 1.00 87.44 103 TYR A C 1
ATOM 816 O O . TYR A 1 103 ? -2.710 -1.130 9.704 1.00 87.44 103 TYR A O 1
ATOM 824 N N . SER A 1 104 ? -3.591 -1.093 11.759 1.00 85.31 104 SER A N 1
ATOM 825 C CA . SER A 1 104 ? -3.719 -2.550 11.862 1.00 85.31 104 SER A CA 1
ATOM 826 C C . SER A 1 104 ? -4.788 -3.093 10.913 1.00 85.31 104 SER A C 1
ATOM 828 O O . SER A 1 104 ? -4.623 -4.174 10.352 1.00 85.31 104 SER A O 1
ATOM 830 N N . VAL A 1 105 ? -5.860 -2.328 10.683 1.00 86.69 105 VAL A N 1
ATOM 831 C CA . VAL A 1 105 ? -6.890 -2.682 9.697 1.00 86.69 105 VAL A CA 1
ATOM 832 C C . VAL A 1 105 ? -6.312 -2.612 8.285 1.00 86.69 105 VAL A C 1
ATOM 834 O O . VAL A 1 105 ? -6.472 -3.562 7.528 1.00 86.69 105 VAL A O 1
ATOM 837 N N . PHE A 1 106 ? -5.564 -1.549 7.965 1.00 90.75 106 PHE A N 1
ATOM 838 C CA . PHE A 1 106 ? -4.875 -1.416 6.673 1.00 90.75 106 PHE A CA 1
ATOM 839 C C . PHE A 1 106 ? -3.936 -2.595 6.393 1.00 90.75 106 PHE A C 1
ATOM 841 O O . PHE A 1 106 ? -3.981 -3.157 5.306 1.00 90.75 106 PHE A O 1
ATOM 848 N N . ILE A 1 107 ? -3.117 -2.993 7.373 1.00 89.94 107 ILE A N 1
ATOM 849 C CA . ILE A 1 107 ? -2.209 -4.140 7.220 1.00 89.94 107 ILE A CA 1
ATOM 850 C C . ILE A 1 107 ? -2.994 -5.426 6.981 1.00 89.94 107 ILE A C 1
ATOM 852 O O . ILE A 1 107 ? -2.631 -6.188 6.096 1.00 89.94 107 ILE A O 1
ATOM 856 N N . THR A 1 108 ? -4.067 -5.668 7.739 1.00 88.12 108 THR A N 1
ATOM 857 C CA . THR A 1 108 ? -4.836 -6.914 7.586 1.00 88.12 108 THR A CA 1
ATOM 858 C C . THR A 1 108 ? -5.445 -7.032 6.194 1.00 88.12 108 THR A C 1
ATOM 860 O O . THR A 1 108 ? -5.379 -8.092 5.582 1.00 88.12 108 THR A O 1
ATOM 863 N N . LEU A 1 109 ? -6.029 -5.943 5.690 1.00 89.12 109 LEU A N 1
ATOM 864 C CA . LEU A 1 109 ? -6.603 -5.924 4.348 1.00 89.12 109 LEU A CA 1
ATOM 865 C C . LEU A 1 109 ? -5.516 -6.125 3.290 1.00 89.12 109 LEU A C 1
ATOM 867 O O . LEU A 1 109 ? -5.679 -6.970 2.419 1.00 89.12 109 LEU A O 1
ATOM 871 N N . ALA A 1 110 ? -4.368 -5.458 3.435 1.00 91.50 110 ALA A N 1
ATOM 872 C CA . ALA A 1 110 ? -3.244 -5.641 2.524 1.00 91.50 110 ALA A CA 1
ATOM 873 C C . ALA A 1 110 ? -2.698 -7.078 2.533 1.00 91.50 110 ALA A C 1
ATOM 875 O O . ALA A 1 110 ? -2.360 -7.596 1.477 1.00 91.50 110 ALA A O 1
ATOM 876 N N . VAL A 1 111 ? -2.648 -7.751 3.690 1.00 90.19 111 VAL A N 1
ATOM 877 C CA . VAL A 1 111 ? -2.312 -9.186 3.772 1.00 90.19 111 VAL A CA 1
ATOM 878 C C . VAL A 1 111 ? -3.312 -10.031 2.985 1.00 90.19 111 VAL A C 1
ATOM 880 O O . VAL A 1 111 ? -2.905 -10.971 2.314 1.00 90.19 111 VAL A O 1
ATOM 883 N N . GLY A 1 112 ? -4.600 -9.686 3.036 1.00 88.50 112 GLY A N 1
ATOM 884 C CA . GLY A 1 112 ? -5.644 -10.372 2.277 1.00 88.50 112 GLY A CA 1
ATOM 885 C C . GLY A 1 112 ? -5.586 -10.143 0.763 1.00 88.50 112 GLY A C 1
ATOM 886 O O . GLY A 1 112 ? -6.066 -10.987 0.015 1.00 88.50 112 GLY A O 1
ATOM 887 N N . GLU A 1 113 ? -5.013 -9.028 0.307 1.00 90.75 113 GLU A N 1
ATOM 888 C CA . GLU A 1 113 ? -4.867 -8.710 -1.121 1.00 90.75 11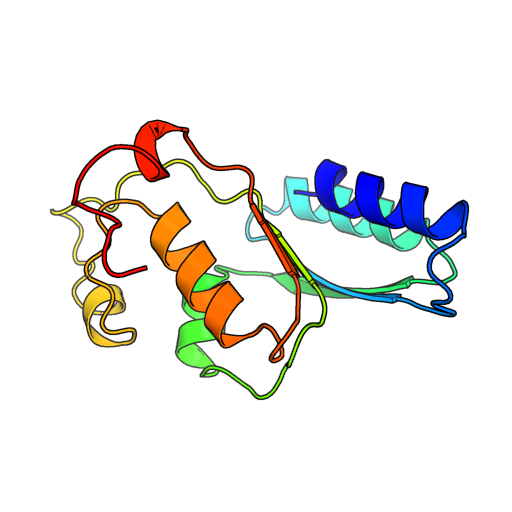3 GLU A CA 1
ATOM 889 C C . GLU A 1 113 ? -3.492 -9.112 -1.690 1.00 90.75 113 GLU A C 1
ATOM 891 O O . GLU A 1 113 ? -3.301 -9.125 -2.901 1.00 90.75 113 GLU A O 1
ATOM 896 N N . VAL A 1 114 ? -2.500 -9.440 -0.862 1.00 92.31 114 VAL A N 1
ATOM 897 C CA . VAL A 1 114 ? -1.161 -9.817 -1.340 1.00 92.31 114 VAL A CA 1
ATOM 898 C C . VAL A 1 114 ? -1.083 -11.315 -1.645 1.00 92.31 114 VAL A C 1
ATOM 900 O O . VAL A 1 114 ? -1.547 -12.156 -0.879 1.00 92.31 114 VAL A O 1
ATOM 903 N N . ALA A 1 115 ? -0.464 -11.656 -2.779 1.00 92.62 115 ALA A N 1
ATOM 904 C CA . ALA A 1 115 ? -0.236 -13.036 -3.205 1.00 92.62 115 ALA A CA 1
ATOM 905 C C . ALA A 1 115 ? 0.587 -13.828 -2.166 1.00 92.62 115 ALA A C 1
ATOM 907 O O . ALA A 1 115 ? 1.454 -13.245 -1.506 1.00 92.62 115 ALA A O 1
ATOM 908 N N . PRO A 1 116 ? 0.447 -15.165 -2.077 1.00 90.25 116 PRO A N 1
ATOM 909 C CA . PRO A 1 116 ? 1.397 -15.987 -1.331 1.00 90.25 116 PRO A CA 1
ATOM 910 C C . PRO A 1 116 ? 2.845 -15.716 -1.774 1.00 90.25 116 PRO A C 1
ATOM 912 O O . PRO A 1 116 ? 3.172 -15.806 -2.956 1.00 90.25 116 PRO A O 1
ATOM 915 N N . GLY A 1 117 ? 3.715 -15.367 -0.823 1.00 90.38 117 GLY A N 1
ATOM 916 C CA . GLY A 1 117 ? 5.108 -14.980 -1.095 1.00 90.38 117 GLY A CA 1
ATOM 917 C C . GLY A 1 117 ? 5.307 -13.524 -1.538 1.00 90.38 117 GLY A C 1
ATOM 918 O O . GLY A 1 117 ? 6.444 -13.114 -1.771 1.00 90.38 117 GLY A O 1
ATOM 919 N N . GLY A 1 118 ? 4.235 -12.735 -1.632 1.00 91.75 118 GLY A N 1
ATOM 920 C CA . GLY A 1 118 ? 4.311 -11.298 -1.860 1.00 91.75 118 GLY A CA 1
ATOM 921 C C . GLY A 1 118 ? 4.833 -10.531 -0.643 1.00 91.75 118 GLY A C 1
ATOM 922 O O . GLY A 1 118 ? 4.968 -11.064 0.461 1.00 91.75 118 GLY A O 1
ATOM 923 N N . GLN A 1 119 ? 5.167 -9.261 -0.856 1.00 91.81 119 GLN A N 1
ATOM 924 C CA . GLN A 1 119 ? 5.852 -8.434 0.135 1.00 91.81 119 GLN A CA 1
ATOM 925 C C . GLN A 1 119 ? 4.994 -7.263 0.598 1.00 91.81 119 GLN A C 1
ATOM 927 O O . GLN A 1 119 ? 4.376 -6.564 -0.202 1.00 91.81 119 GLN A O 1
ATOM 932 N N . ILE A 1 120 ? 5.011 -6.994 1.901 1.00 92.25 120 ILE A N 1
ATOM 933 C CA . ILE A 1 120 ? 4.350 -5.827 2.484 1.00 92.25 120 ILE A CA 1
ATOM 934 C C . ILE A 1 120 ? 5.406 -4.938 3.118 1.00 92.25 120 ILE A C 1
ATOM 936 O O . ILE A 1 120 ? 6.180 -5.374 3.969 1.00 92.25 120 ILE A O 1
ATOM 940 N N . VAL A 1 121 ? 5.407 -3.669 2.724 1.00 92.12 121 VAL A N 1
ATOM 941 C CA . VAL A 1 121 ? 6.239 -2.628 3.322 1.00 92.12 121 VAL A CA 1
ATOM 942 C C . VAL A 1 121 ? 5.314 -1.574 3.907 1.00 92.12 121 VAL A C 1
ATOM 944 O O . VAL A 1 121 ? 4.635 -0.859 3.175 1.00 92.12 121 VAL A O 1
ATOM 947 N N . ALA A 1 122 ? 5.283 -1.470 5.233 1.00 91.19 122 ALA A N 1
ATOM 948 C CA . ALA A 1 122 ? 4.420 -0.531 5.937 1.00 91.19 122 ALA A CA 1
ATOM 949 C C . ALA A 1 122 ? 5.234 0.361 6.878 1.00 91.19 122 ALA A C 1
ATOM 951 O O . ALA A 1 122 ? 5.980 -0.134 7.723 1.00 91.19 122 ALA A O 1
ATOM 952 N N . ILE A 1 123 ? 5.060 1.679 6.771 1.00 90.31 123 ILE A N 1
ATOM 953 C CA . ILE A 1 123 ? 5.545 2.613 7.792 1.00 90.31 123 ILE A CA 1
ATOM 954 C C . ILE A 1 123 ? 4.463 2.717 8.862 1.00 90.31 123 ILE A C 1
ATOM 956 O O . ILE A 1 123 ? 3.381 3.235 8.606 1.00 90.31 123 ILE A O 1
ATOM 960 N N . ILE A 1 124 ? 4.745 2.194 10.053 1.00 88.06 124 ILE A N 1
ATOM 961 C CA . ILE A 1 124 ? 3.809 2.157 11.180 1.00 88.06 124 ILE A CA 1
ATOM 962 C C . ILE A 1 124 ? 4.515 2.467 12.501 1.00 88.06 124 ILE A C 1
ATOM 964 O O . ILE A 1 124 ? 5.737 2.323 12.598 1.00 88.06 124 ILE A O 1
ATOM 968 N N . PRO A 1 125 ? 3.779 2.899 13.544 1.00 85.94 125 PRO A N 1
ATOM 969 C CA . PRO A 1 125 ? 4.385 3.211 14.830 1.00 85.94 125 PRO A CA 1
ATOM 970 C C . PRO A 1 125 ? 5.078 1.985 15.434 1.00 85.94 125 PRO A C 1
ATOM 972 O O . PRO A 1 125 ? 4.521 0.888 15.425 1.00 85.94 125 PRO A O 1
ATOM 975 N N . ARG A 1 126 ? 6.245 2.186 16.065 1.00 82.75 126 ARG A N 1
ATOM 976 C CA . ARG A 1 126 ? 7.009 1.121 16.753 1.00 82.75 126 ARG A CA 1
ATOM 977 C C . ARG A 1 126 ? 6.161 0.331 17.759 1.00 82.75 126 ARG A C 1
ATOM 979 O O . ARG A 1 126 ? 6.429 -0.841 17.993 1.00 82.75 126 ARG A O 1
ATOM 986 N N . SER A 1 127 ? 5.138 0.959 18.345 1.00 73.31 127 SER A N 1
ATOM 987 C CA . SER A 1 127 ? 4.214 0.307 19.278 1.00 73.31 127 SER A CA 1
ATOM 988 C C . SER A 1 127 ? 3.475 -0.892 18.683 1.00 73.31 127 SER A C 1
ATOM 990 O O . SER A 1 127 ? 3.038 -1.738 19.452 1.00 73.31 127 SER A O 1
ATOM 992 N N . PHE A 1 128 ? 3.373 -1.009 17.355 1.00 72.44 128 PHE A N 1
ATOM 993 C CA . PHE A 1 128 ? 2.855 -2.216 16.713 1.00 72.44 128 PHE A CA 1
ATOM 994 C C . PHE A 1 128 ? 3.684 -3.461 17.058 1.00 72.44 128 PHE A C 1
ATOM 996 O O . PHE A 1 128 ? 3.128 -4.513 17.346 1.00 72.44 128 PHE A O 1
ATOM 1003 N N . CYS A 1 129 ? 5.008 -3.331 17.127 1.00 69.94 129 CYS A N 1
ATOM 1004 C CA . CYS A 1 129 ? 5.898 -4.439 17.476 1.00 69.94 129 CYS A CA 1
ATOM 1005 C C . CYS A 1 129 ? 6.057 -4.634 18.996 1.00 69.94 129 CYS A C 1
ATOM 1007 O O . CYS A 1 129 ? 6.858 -5.463 19.420 1.00 69.94 129 CYS A O 1
ATOM 1009 N N . ASN A 1 130 ? 5.330 -3.872 19.826 1.00 64.06 130 ASN A N 1
ATOM 1010 C CA . ASN A 1 130 ? 5.475 -3.889 21.281 1.00 64.06 130 ASN A CA 1
ATOM 1011 C C . ASN A 1 130 ? 4.176 -4.335 21.972 1.00 64.06 130 ASN A C 1
ATOM 1013 O O . ASN A 1 130 ? 3.179 -3.615 21.986 1.00 64.06 130 ASN A O 1
ATOM 1017 N N . GLY A 1 131 ? 4.231 -5.487 22.644 1.00 63.06 131 GLY A N 1
ATOM 1018 C CA . GLY A 1 131 ? 3.169 -5.989 23.522 1.00 63.06 131 GLY A CA 1
ATOM 1019 C C . GLY A 1 131 ? 2.245 -7.041 22.884 1.00 63.06 131 GLY A C 1
ATOM 1020 O O . GLY A 1 131 ? 2.270 -7.260 21.677 1.00 63.06 131 GLY A O 1
ATOM 1021 N N . PRO A 1 132 ? 1.409 -7.720 23.693 1.00 57.75 132 PRO A N 1
ATOM 1022 C CA . PRO A 1 132 ? 0.622 -8.879 23.254 1.00 57.75 132 PRO A CA 1
ATOM 1023 C C . PRO A 1 132 ? -0.553 -8.527 22.327 1.00 57.75 132 PRO A C 1
ATOM 1025 O O . PRO A 1 132 ? -1.148 -9.424 21.738 1.00 57.75 132 PRO A O 1
ATOM 1028 N N . TYR A 1 133 ? -0.885 -7.239 22.190 1.00 54.62 133 TYR A N 1
ATOM 1029 C CA . TYR A 1 133 ? -2.069 -6.752 21.471 1.00 54.62 133 TYR A CA 1
ATOM 1030 C C . TYR A 1 133 ? -2.082 -7.105 19.976 1.00 54.62 133 TYR A C 1
ATOM 1032 O O . TYR A 1 133 ? -3.154 -7.223 19.392 1.00 54.62 133 TYR A O 1
ATOM 1040 N N . TYR A 1 134 ? -0.904 -7.286 19.373 1.00 60.12 134 TYR A N 1
ATOM 1041 C CA . TYR A 1 134 ? -0.741 -7.597 17.949 1.00 60.12 134 TYR A CA 1
ATOM 1042 C C . TYR A 1 134 ? -0.192 -9.000 17.695 1.00 60.12 134 TYR A C 1
ATOM 1044 O O . TYR A 1 134 ? 0.098 -9.346 16.563 1.00 60.12 134 TYR A O 1
ATOM 1052 N N . ARG A 1 135 ? -0.074 -9.830 18.736 1.00 58.94 135 ARG A N 1
ATOM 1053 C CA . ARG A 1 135 ? 0.409 -11.212 18.620 1.00 58.94 135 ARG A CA 1
ATOM 1054 C C . ARG A 1 135 ? -0.433 -12.121 17.700 1.00 58.94 135 ARG A C 1
ATOM 1056 O O . ARG A 1 135 ? 0.140 -13.075 17.192 1.00 58.94 135 ARG A O 1
ATOM 1063 N N . PRO A 1 136 ? -1.750 -11.895 17.511 1.00 59.16 136 PRO A N 1
ATOM 1064 C CA . PRO A 1 136 ? -2.547 -12.678 16.561 1.00 59.16 136 PRO A CA 1
ATOM 1065 C C . PRO A 1 136 ? -2.333 -12.337 15.076 1.00 59.16 136 PRO A C 1
ATOM 1067 O O . PRO A 1 136 ? -2.984 -12.969 14.247 1.00 59.16 136 PRO A O 1
ATOM 1070 N N . PHE A 1 137 ? -1.518 -11.324 14.758 1.00 56.72 137 PHE A N 1
ATOM 1071 C CA . PHE A 1 137 ? -1.127 -10.979 13.387 1.00 56.72 137 PHE A CA 1
ATOM 1072 C C . PHE A 1 137 ? 0.032 -11.845 12.892 1.00 56.72 137 PHE A C 1
ATOM 1074 O O . PHE A 1 137 ? 0.879 -12.229 13.731 1.00 56.72 137 PHE A O 1
#

InterPro domains:
  IPR029063 S-adenosyl-L-methionine-dependent methyltransferase superfamily [G3DSA:3.40.50.150] (5-137)
  IPR029063 S-adenosyl-L-methionine-dependent methyltransferase superfamily [SSF53335] (17-135)

Sequence (137 aa):
MSALSCAFLDRWLVGGFGVASVEATAYEIDEKLRGHLVQHLAGYSRVKSHIIVGDYIELVTTEGLQDRWYTHAILNPPYKKINSQSDHRLTRRRVGITAVNLYSVFITLAVGEVAPGGQIVAIIPRSFCNGPYYRPF

Organism: NCBI:txid1444770

pLDDT: mean 80.29, std 14.8, range [43.72, 94.19]